Protein AF-A0A1G2DU65-F1 (afdb_monomer_lite)

Secondary structure (DSSP, 8-state):
------HHHHHHHHHHHHHHHHHHH---HHHHHHHTT--HHHHHHHHHH-HHHHHHHHHHHHHHHHHHHHTT-

Structure (mmCIF, N/CA/C/O backbone):
data_AF-A0A1G2DU65-F1
#
_entry.id   AF-A0A1G2DU65-F1
#
loop_
_atom_site.group_PDB
_atom_site.id
_atom_site.type_symbol
_atom_site.label_atom_id
_atom_site.label_alt_id
_atom_site.label_comp_id
_atom_site.label_asym_id
_atom_site.label_entity_id
_atom_site.label_seq_id
_atom_site.pdbx_PDB_ins_code
_atom_site.Cartn_x
_atom_site.Cartn_y
_atom_site.Cartn_z
_atom_site.occupancy
_atom_site.B_iso_or_equiv
_atom_site.auth_seq_id
_atom_site.auth_comp_id
_atom_site.auth_asym_id
_atom_site.auth_atom_id
_atom_site.pdbx_PDB_model_num
ATOM 1 N N . MET A 1 1 ? 0.560 5.237 25.807 1.00 42.66 1 MET A N 1
ATOM 2 C CA . MET A 1 1 ? 0.407 4.596 24.484 1.00 42.66 1 MET A CA 1
ATOM 3 C C . MET A 1 1 ? -0.931 3.891 24.531 1.00 42.66 1 MET A C 1
ATOM 5 O O . MET A 1 1 ? -1.137 3.125 25.455 1.00 42.66 1 MET A O 1
ATOM 9 N N . SER A 1 2 ? -1.889 4.299 23.705 1.00 47.44 2 SER A N 1
ATOM 10 C CA . SER A 1 2 ? -3.300 3.932 23.862 1.00 47.44 2 SER A CA 1
ATOM 11 C C . SER A 1 2 ? -3.528 2.446 23.580 1.00 47.44 2 SER A C 1
ATOM 13 O O . SER A 1 2 ? -3.479 2.011 22.433 1.00 47.44 2 SER A O 1
ATOM 15 N N . GLU A 1 3 ? -3.771 1.684 24.643 1.00 66.88 3 GLU A N 1
ATOM 16 C CA . GLU A 1 3 ? -4.161 0.276 24.624 1.00 66.88 3 GLU A CA 1
ATOM 17 C C . GLU A 1 3 ? -5.649 0.147 24.268 1.00 66.88 3 GLU A C 1
ATOM 19 O O . GLU A 1 3 ? -6.498 0.167 25.153 1.00 66.88 3 GLU A O 1
ATOM 24 N N . ASN A 1 4 ? -5.964 0.092 22.969 1.00 65.38 4 ASN A N 1
ATOM 25 C CA . ASN A 1 4 ? -7.034 -0.742 22.395 1.00 65.38 4 ASN A CA 1
ATOM 26 C C . ASN A 1 4 ? -7.089 -0.524 20.874 1.00 65.38 4 ASN A C 1
ATOM 28 O O . ASN A 1 4 ? -7.888 0.263 20.373 1.00 65.38 4 ASN A O 1
ATOM 32 N N . GLU A 1 5 ? -6.219 -1.201 20.128 1.00 69.88 5 GLU A N 1
ATOM 33 C CA . GLU A 1 5 ? -6.335 -1.252 18.668 1.00 69.88 5 GLU A CA 1
ATOM 34 C C . GLU A 1 5 ? -7.345 -2.355 18.316 1.00 69.88 5 GLU A C 1
ATOM 36 O O . GLU A 1 5 ? -7.198 -3.510 18.724 1.00 69.88 5 GLU A O 1
ATOM 41 N N . SER A 1 6 ? -8.422 -2.006 17.612 1.00 89.00 6 SER A N 1
ATOM 42 C CA 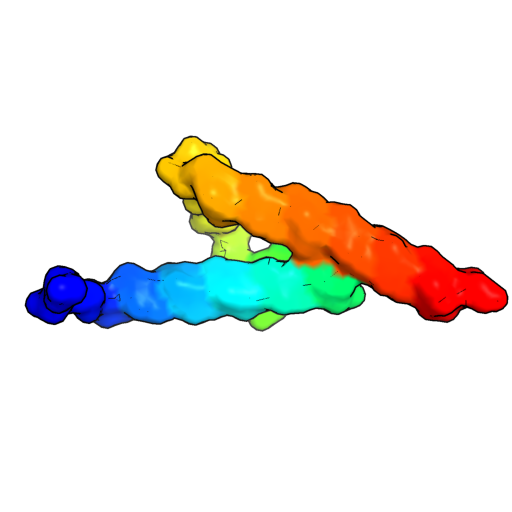. SER A 1 6 ? -9.455 -2.971 17.236 1.00 89.00 6 SER A CA 1
ATOM 43 C C . SER A 1 6 ? -8.904 -4.018 16.262 1.00 89.00 6 SER A C 1
ATOM 45 O O . SER A 1 6 ? -7.984 -3.764 15.482 1.00 89.00 6 SER A O 1
ATOM 47 N N . ALA A 1 7 ? -9.520 -5.205 16.225 1.00 91.62 7 ALA A N 1
ATOM 48 C CA . ALA A 1 7 ? -9.141 -6.251 15.267 1.00 91.62 7 ALA A CA 1
ATOM 49 C C . ALA A 1 7 ? -9.205 -5.768 13.802 1.00 91.62 7 ALA A C 1
ATOM 51 O O . ALA A 1 7 ? -8.457 -6.253 12.950 1.00 91.62 7 ALA A O 1
ATOM 52 N N . VAL A 1 8 ? -10.082 -4.798 13.513 1.00 92.62 8 VAL A N 1
ATOM 53 C CA . VAL A 1 8 ? -10.204 -4.168 12.195 1.00 92.62 8 VAL A CA 1
ATOM 54 C C . VAL A 1 8 ? -9.013 -3.259 11.913 1.00 92.62 8 VAL A C 1
ATOM 56 O O . VAL A 1 8 ? -8.419 -3.388 10.848 1.00 92.62 8 VAL A O 1
ATOM 59 N N . GLU A 1 9 ? -8.638 -2.377 12.838 1.00 92.88 9 GLU A N 1
ATOM 60 C CA . GLU A 1 9 ? -7.492 -1.470 12.670 1.00 92.88 9 GLU A CA 1
ATOM 61 C C . GLU A 1 9 ? -6.192 -2.250 12.496 1.00 92.88 9 GLU A C 1
ATOM 63 O O . GLU A 1 9 ? -5.477 -2.029 11.518 1.00 92.88 9 GLU A O 1
ATOM 68 N N . ALA A 1 10 ? -5.969 -3.265 13.334 1.00 95.50 10 ALA A N 1
ATOM 69 C CA . ALA A 1 10 ? -4.805 -4.134 13.222 1.00 95.50 10 ALA A CA 1
ATOM 70 C C . ALA A 1 10 ? -4.758 -4.865 11.866 1.00 95.50 10 ALA A C 1
ATOM 72 O O . ALA A 1 10 ? -3.683 -5.047 11.290 1.00 95.50 10 ALA A O 1
ATOM 73 N N . ARG A 1 11 ? -5.914 -5.283 11.323 1.00 95.31 11 ARG A N 1
ATOM 74 C CA . ARG A 1 11 ? -5.989 -5.872 9.975 1.00 95.31 11 ARG A CA 1
ATOM 75 C C . ARG A 1 11 ? -5.645 -4.845 8.900 1.00 95.31 11 ARG A C 1
ATOM 77 O O . ARG A 1 11 ? -4.810 -5.137 8.052 1.00 95.31 11 ARG A O 1
ATOM 84 N N . GLN A 1 12 ? -6.246 -3.657 8.951 1.00 96.25 12 GLN A N 1
ATOM 85 C CA . GLN A 1 12 ? -5.991 -2.603 7.968 1.00 96.25 12 GLN A CA 1
ATOM 86 C C . GLN A 1 12 ? -4.532 -2.152 7.980 1.00 96.25 12 GLN A C 1
ATOM 88 O O . GLN A 1 12 ? -3.977 -1.862 6.926 1.00 96.25 12 GLN A O 1
ATOM 93 N N . LYS A 1 13 ? -3.902 -2.097 9.157 1.00 96.88 13 LYS A N 1
ATOM 94 C CA . LYS A 1 13 ? -2.482 -1.779 9.292 1.00 96.88 13 LYS A CA 1
ATOM 95 C C . LYS A 1 13 ? -1.620 -2.788 8.533 1.00 96.88 13 LYS A C 1
ATOM 97 O O . LYS A 1 13 ? -0.871 -2.379 7.653 1.00 96.88 13 LYS A O 1
ATOM 102 N N . ARG A 1 14 ? -1.824 -4.089 8.772 1.00 97.56 14 ARG A N 1
ATOM 103 C CA . ARG A 1 14 ? -1.120 -5.160 8.043 1.00 97.56 14 ARG A CA 1
ATOM 104 C C . ARG A 1 14 ? -1.385 -5.122 6.538 1.00 97.56 14 ARG A C 1
ATOM 106 O O . ARG A 1 14 ? -0.470 -5.297 5.747 1.00 97.56 14 ARG A O 1
ATOM 113 N N . GLU A 1 15 ? -2.632 -4.881 6.134 1.00 98.25 15 GLU A N 1
ATOM 114 C CA . GLU A 1 15 ? -3.012 -4.752 4.720 1.00 98.25 15 GLU A CA 1
ATOM 115 C C . GLU A 1 15 ? -2.299 -3.566 4.045 1.00 98.25 15 GLU A C 1
ATOM 117 O O . GLU A 1 15 ? -1.830 -3.695 2.916 1.00 98.25 15 GLU A O 1
ATOM 122 N N . LYS A 1 16 ? -2.187 -2.419 4.730 1.00 98.38 16 LYS A N 1
ATOM 123 C CA . LYS A 1 16 ? -1.451 -1.241 4.246 1.00 98.38 16 LYS A CA 1
ATOM 124 C C . LYS A 1 16 ? 0.048 -1.518 4.152 1.00 98.38 16 LYS A C 1
ATOM 126 O O . LYS A 1 16 ? 0.630 -1.209 3.120 1.00 98.38 16 LYS A O 1
ATOM 131 N N . GLU A 1 17 ? 0.648 -2.111 5.184 1.00 98.44 17 GLU A N 1
ATOM 132 C CA . GLU A 1 17 ? 2.068 -2.495 5.208 1.00 98.44 17 GLU A CA 1
ATOM 133 C C . GLU A 1 17 ? 2.400 -3.435 4.041 1.00 98.44 17 GLU A C 1
ATOM 135 O O . GLU A 1 17 ? 3.266 -3.119 3.228 1.00 98.44 17 GLU A O 1
ATOM 140 N N . LEU A 1 18 ? 1.625 -4.511 3.876 1.00 98.50 18 LEU A N 1
ATOM 141 C CA . LEU A 1 18 ? 1.805 -5.459 2.778 1.00 98.50 18 LEU A CA 1
ATOM 142 C C . LEU A 1 18 ? 1.636 -4.788 1.408 1.00 98.50 18 LEU A C 1
ATOM 144 O O . LEU A 1 18 ? 2.373 -5.083 0.471 1.00 98.50 18 LEU A O 1
ATOM 148 N N . LEU A 1 19 ? 0.680 -3.869 1.265 1.00 98.38 19 LEU A N 1
ATOM 149 C CA . LEU A 1 19 ? 0.480 -3.144 0.011 1.00 98.38 19 LEU A CA 1
ATOM 150 C C . LEU A 1 19 ? 1.697 -2.275 -0.337 1.00 98.38 19 LEU A C 1
ATOM 152 O O . LEU A 1 19 ? 2.103 -2.261 -1.498 1.00 98.38 19 LEU A O 1
ATOM 156 N N . LEU A 1 20 ? 2.300 -1.602 0.648 1.00 98.69 20 LEU A N 1
ATOM 157 C CA . LEU A 1 20 ? 3.526 -0.822 0.451 1.00 98.69 20 LEU A CA 1
ATOM 158 C C . LEU A 1 20 ? 4.695 -1.714 0.021 1.00 98.69 20 LEU A C 1
ATOM 160 O O . LEU A 1 20 ? 5.377 -1.379 -0.943 1.00 98.69 20 LEU A O 1
ATOM 164 N N . GLU A 1 21 ? 4.888 -2.870 0.660 1.00 98.56 21 GLU A N 1
ATOM 165 C CA . GLU A 1 21 ? 5.916 -3.841 0.253 1.00 98.56 21 GLU A CA 1
ATOM 166 C C . GLU A 1 21 ? 5.721 -4.294 -1.201 1.00 98.56 21 GLU A C 1
ATOM 168 O O . GLU A 1 21 ? 6.664 -4.307 -1.991 1.00 98.56 21 GLU A O 1
ATOM 173 N N . LYS A 1 22 ? 4.481 -4.604 -1.603 1.00 98.44 22 LYS A N 1
ATOM 174 C CA . LYS A 1 22 ? 4.202 -5.047 -2.977 1.00 98.44 22 LYS A CA 1
ATOM 175 C C . LYS A 1 22 ? 4.356 -3.945 -4.016 1.00 98.44 22 LYS A C 1
ATOM 177 O O . LYS A 1 22 ? 4.680 -4.272 -5.155 1.00 98.44 22 LYS A O 1
ATOM 182 N N . LEU A 1 23 ? 4.163 -2.679 -3.649 1.00 98.69 23 LEU A N 1
ATOM 183 C CA . LEU A 1 23 ? 4.447 -1.549 -4.537 1.00 98.69 23 LEU A CA 1
ATOM 184 C C . LEU A 1 23 ? 5.948 -1.365 -4.782 1.00 98.69 23 LEU A C 1
ATOM 186 O O . LEU A 1 23 ? 6.317 -1.077 -5.918 1.00 98.69 23 LEU A O 1
ATOM 190 N N . LYS A 1 24 ? 6.787 -1.601 -3.765 1.00 98.50 24 LYS A N 1
ATOM 191 C CA . LYS A 1 24 ? 8.255 -1.574 -3.897 1.00 98.50 24 LYS A CA 1
ATOM 192 C C . LYS A 1 24 ? 8.782 -2.706 -4.782 1.00 98.50 24 LYS A C 1
ATOM 194 O O . LYS A 1 24 ? 9.761 -2.529 -5.486 1.00 98.50 24 LYS A O 1
ATOM 199 N N . GLU A 1 25 ? 8.128 -3.869 -4.777 1.00 96.38 25 GLU A N 1
ATOM 200 C CA . GLU A 1 25 ? 8.493 -4.988 -5.664 1.00 96.38 25 GLU A CA 1
ATOM 201 C C . GLU A 1 25 ? 7.957 -4.814 -7.094 1.00 96.38 25 GLU A C 1
ATOM 203 O O . GLU A 1 25 ? 8.592 -5.220 -8.064 1.00 96.38 25 GLU A O 1
ATOM 208 N N . MET A 1 26 ? 6.733 -4.297 -7.230 1.00 95.75 26 MET A N 1
ATOM 209 C CA . MET A 1 26 ? 6.053 -4.142 -8.510 1.00 95.75 26 MET A CA 1
ATOM 210 C C . MET A 1 26 ? 5.115 -2.927 -8.448 1.00 95.75 26 MET A C 1
ATOM 212 O O . MET A 1 26 ? 4.002 -3.048 -7.918 1.00 95.75 26 MET A O 1
ATOM 216 N N . PRO A 1 27 ? 5.503 -1.775 -9.033 1.00 97.38 27 PRO A N 1
ATOM 217 C CA . PRO A 1 27 ? 4.810 -0.490 -8.882 1.00 97.38 27 PRO A CA 1
ATOM 218 C C . PRO A 1 27 ? 3.521 -0.390 -9.725 1.00 97.38 27 PRO A C 1
ATOM 220 O O . PRO A 1 27 ? 3.208 0.630 -10.335 1.00 97.38 27 PRO A O 1
ATOM 223 N N . ILE A 1 28 ? 2.731 -1.465 -9.760 1.00 98.00 28 ILE A N 1
ATOM 224 C CA . ILE A 1 28 ? 1.449 -1.560 -10.455 1.00 98.00 28 ILE A CA 1
ATOM 225 C C . ILE A 1 28 ? 0.355 -1.696 -9.398 1.00 98.00 28 ILE A C 1
ATOM 227 O O . ILE A 1 28 ? 0.125 -2.781 -8.861 1.00 98.00 28 ILE A O 1
ATOM 231 N N . ILE A 1 29 ? -0.373 -0.602 -9.142 1.00 97.94 29 ILE A N 1
ATOM 232 C CA . ILE A 1 29 ? -1.402 -0.515 -8.087 1.00 97.94 29 ILE A CA 1
ATOM 233 C C . ILE A 1 29 ? -2.360 -1.712 -8.096 1.00 97.94 29 ILE A C 1
ATOM 235 O O . ILE A 1 29 ? -2.635 -2.291 -7.049 1.00 97.94 29 ILE A O 1
ATOM 239 N N . SER A 1 30 ? -2.865 -2.111 -9.270 1.00 97.56 30 SER A N 1
ATOM 240 C CA . SER A 1 30 ? -3.816 -3.226 -9.375 1.00 97.56 30 SER A CA 1
ATOM 241 C C . SER A 1 30 ? -3.212 -4.557 -8.925 1.00 97.56 30 SER A C 1
ATOM 243 O O . SER A 1 30 ? -3.899 -5.354 -8.288 1.00 97.56 30 SER A O 1
ATOM 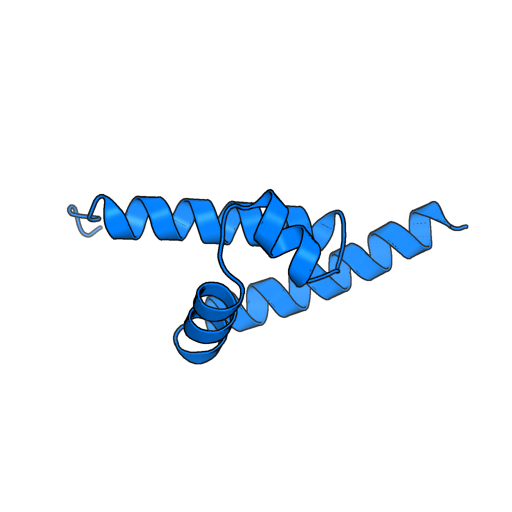245 N N . VAL A 1 31 ? -1.939 -4.796 -9.244 1.00 97.88 31 VAL A N 1
ATOM 246 C CA . VAL A 1 31 ? -1.253 -6.038 -8.885 1.00 97.88 31 VAL A CA 1
ATOM 247 C C . VAL A 1 31 ? -0.879 -6.028 -7.407 1.00 97.88 31 VAL A C 1
ATOM 249 O O . VAL A 1 31 ? -1.119 -7.022 -6.726 1.00 97.88 31 VAL A O 1
ATOM 252 N N . ALA A 1 32 ? -0.380 -4.904 -6.887 1.00 98.19 32 ALA A N 1
ATOM 253 C CA . ALA A 1 32 ? -0.097 -4.745 -5.462 1.00 98.19 32 ALA A CA 1
ATOM 254 C C . ALA A 1 32 ? -1.363 -4.929 -4.609 1.00 98.19 32 ALA A C 1
ATOM 256 O O . ALA A 1 32 ? -1.349 -5.694 -3.650 1.00 98.19 32 ALA A O 1
ATOM 257 N N . CYS A 1 33 ? -2.488 -4.329 -5.019 1.00 98.31 33 CYS A N 1
ATOM 258 C CA . CYS A 1 33 ? -3.797 -4.527 -4.392 1.00 98.31 33 CYS A CA 1
ATOM 259 C C . CYS A 1 33 ? -4.206 -6.008 -4.373 1.00 98.31 33 CYS A C 1
ATOM 261 O O . CYS A 1 33 ? -4.565 -6.535 -3.323 1.00 98.31 33 CYS A O 1
ATOM 263 N N . HIS A 1 34 ? -4.110 -6.698 -5.515 1.00 97.94 34 HIS A N 1
ATOM 264 C CA . HIS A 1 34 ? -4.439 -8.121 -5.607 1.00 97.94 34 HIS A CA 1
ATOM 265 C C . HIS A 1 34 ? -3.542 -8.981 -4.703 1.00 97.94 34 HIS A C 1
ATOM 267 O O . HIS A 1 34 ? -4.045 -9.807 -3.947 1.00 97.94 34 HIS A O 1
ATOM 273 N N . LYS A 1 35 ? -2.221 -8.758 -4.731 1.00 96.62 35 LYS A N 1
ATOM 274 C CA . LYS A 1 35 ? -1.251 -9.492 -3.902 1.00 96.62 35 LYS A CA 1
ATOM 275 C C . LYS A 1 35 ? -1.415 -9.221 -2.403 1.00 96.62 35 LYS A C 1
ATOM 277 O O . LYS A 1 35 ? -1.166 -10.118 -1.608 1.00 96.62 35 LYS A O 1
ATOM 282 N N . ALA A 1 36 ? -1.843 -8.017 -2.028 1.00 96.56 36 ALA A N 1
ATOM 283 C CA . ALA A 1 36 ? -2.113 -7.648 -0.641 1.00 96.56 36 ALA A CA 1
ATOM 284 C C . ALA A 1 36 ? -3.511 -8.073 -0.150 1.00 96.56 36 ALA A C 1
ATOM 286 O O . ALA A 1 36 ? -3.834 -7.868 1.017 1.00 96.56 36 ALA A O 1
ATOM 287 N N . GLY A 1 37 ? -4.360 -8.635 -1.020 1.00 97.19 37 GLY A N 1
ATOM 288 C CA . GLY A 1 37 ? -5.740 -8.992 -0.674 1.00 97.19 37 GLY A CA 1
ATOM 289 C C . GLY A 1 37 ? -6.663 -7.783 -0.470 1.00 97.19 37 GLY A C 1
ATOM 290 O O . GLY A 1 37 ? -7.699 -7.897 0.181 1.00 97.19 37 GLY A O 1
ATOM 291 N N . VAL A 1 38 ? -6.311 -6.620 -1.026 1.00 98.00 38 VAL A N 1
ATOM 292 C CA . VAL A 1 38 ? -7.034 -5.355 -0.841 1.00 98.00 38 VAL A CA 1
ATOM 293 C C . VAL A 1 38 ? -7.768 -4.972 -2.123 1.00 98.00 38 VAL A C 1
ATOM 295 O O . VAL A 1 38 ? -7.189 -4.883 -3.202 1.00 98.00 38 VAL A O 1
ATOM 298 N N . ALA A 1 39 ? -9.063 -4.670 -2.023 1.00 98.25 39 ALA A N 1
ATOM 299 C CA . ALA A 1 39 ? -9.810 -4.127 -3.155 1.00 98.25 39 ALA A CA 1
ATOM 300 C C . ALA A 1 39 ? -9.313 -2.714 -3.522 1.00 98.25 39 ALA A C 1
ATOM 302 O O . ALA A 1 39 ? -9.146 -1.865 -2.646 1.00 98.25 39 ALA A O 1
ATOM 303 N N . ARG A 1 40 ? -9.193 -2.401 -4.822 1.00 98.19 40 ARG A N 1
ATOM 304 C CA . ARG A 1 40 ? -8.761 -1.066 -5.297 1.00 98.19 40 ARG A CA 1
ATOM 305 C C . ARG A 1 40 ? -9.591 0.082 -4.711 1.00 98.19 40 ARG A C 1
ATOM 307 O O . ARG A 1 40 ? -9.045 1.121 -4.363 1.00 98.19 40 ARG A O 1
ATOM 314 N N . ALA A 1 41 ? -10.904 -0.108 -4.557 1.00 98.31 41 ALA A N 1
ATOM 315 C CA . ALA A 1 41 ? -11.781 0.893 -3.945 1.00 98.31 41 ALA A CA 1
ATOM 316 C C . ALA A 1 41 ? -11.386 1.207 -2.488 1.00 98.31 41 ALA A C 1
ATOM 318 O O . ALA A 1 41 ? -11.424 2.364 -2.075 1.00 98.31 41 ALA A O 1
ATOM 319 N N . THR A 1 42 ? -10.964 0.193 -1.725 1.00 98.31 42 THR A N 1
ATOM 320 C CA . THR A 1 42 ? -10.441 0.364 -0.363 1.00 98.31 42 THR A CA 1
ATOM 321 C C . THR A 1 42 ? -9.101 1.094 -0.375 1.00 98.31 42 THR A C 1
ATOM 323 O O . THR A 1 42 ? -8.944 2.044 0.386 1.00 98.31 42 THR A O 1
ATOM 326 N N . PHE A 1 43 ? -8.186 0.735 -1.282 1.00 98.56 43 PHE A N 1
ATOM 327 C CA . PHE A 1 43 ? -6.919 1.453 -1.460 1.00 98.56 43 PHE A CA 1
ATOM 328 C C . PHE A 1 43 ? -7.138 2.947 -1.741 1.00 98.56 43 PHE A C 1
ATOM 330 O O . PHE A 1 43 ? -6.597 3.792 -1.031 1.00 98.56 43 PHE A O 1
ATOM 337 N N . TYR A 1 44 ? -7.975 3.292 -2.726 1.00 98.12 44 TYR A N 1
ATOM 338 C CA . TYR A 1 44 ? -8.232 4.694 -3.070 1.00 98.12 44 TYR A CA 1
ATOM 339 C C . TYR A 1 44 ? -8.954 5.451 -1.954 1.00 98.12 44 TYR A C 1
ATOM 341 O O . TYR A 1 44 ? -8.668 6.627 -1.728 1.00 98.12 44 TYR A O 1
ATOM 349 N N . ARG A 1 45 ? -9.852 4.783 -1.218 1.00 98.38 45 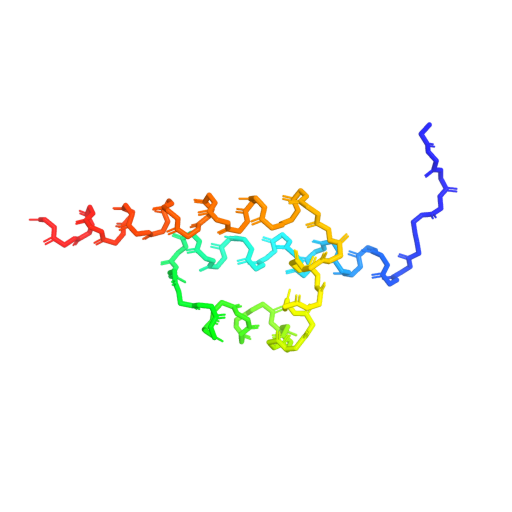ARG A N 1
ATOM 350 C CA . ARG A 1 45 ? -10.467 5.356 -0.018 1.00 98.38 45 ARG A CA 1
ATOM 351 C C . ARG A 1 45 ? -9.403 5.696 1.027 1.00 98.38 45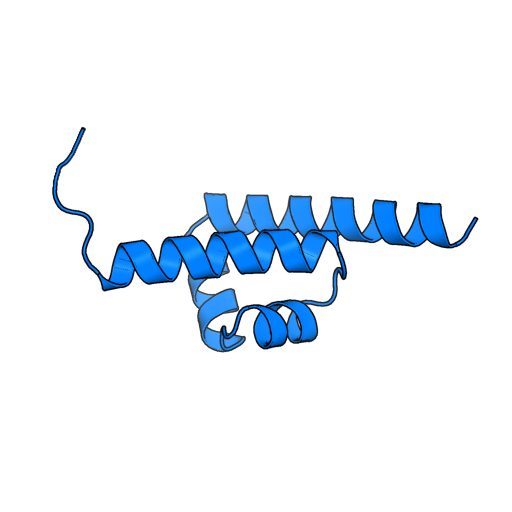 ARG A C 1
ATOM 353 O O . ARG A 1 45 ? -9.364 6.830 1.490 1.00 98.38 45 ARG A O 1
ATOM 360 N N . TRP A 1 46 ? -8.499 4.764 1.330 1.00 98.25 46 TRP A N 1
ATOM 361 C CA . TRP A 1 46 ? -7.405 5.004 2.270 1.00 98.25 46 TRP A CA 1
ATOM 362 C C . TRP A 1 46 ? -6.453 6.104 1.809 1.00 98.25 46 TRP A C 1
ATOM 364 O O . TRP A 1 46 ? -6.080 6.938 2.622 1.00 98.25 46 TRP A O 1
ATOM 374 N N . LYS A 1 47 ? -6.092 6.149 0.522 1.00 97.69 47 LYS A N 1
ATOM 375 C CA . LYS A 1 47 ? -5.273 7.230 -0.049 1.00 97.69 47 LYS A CA 1
ATOM 376 C C . LYS A 1 47 ? -5.912 8.608 0.135 1.00 97.69 47 LYS A C 1
ATOM 378 O O . LYS A 1 47 ? -5.205 9.577 0.382 1.00 97.69 47 LYS A O 1
ATOM 383 N N . ARG A 1 48 ? -7.241 8.698 0.033 1.00 98.19 48 ARG A N 1
ATOM 384 C CA . ARG A 1 48 ? -7.984 9.947 0.250 1.00 98.19 48 ARG A CA 1
ATOM 385 C C . ARG A 1 48 ? -8.089 10.322 1.731 1.00 98.19 48 ARG A C 1
ATOM 387 O O . ARG A 1 48 ? -8.038 11.501 2.056 1.00 98.19 48 ARG A O 1
ATOM 394 N N . GLU A 1 49 ? -8.284 9.340 2.606 1.00 97.56 49 GLU A N 1
ATOM 395 C CA . GLU A 1 49 ? -8.573 9.558 4.033 1.00 97.56 49 GLU A CA 1
ATOM 396 C C . GLU A 1 49 ? -7.312 9.686 4.898 1.00 97.56 49 GLU A C 1
ATOM 398 O O . GLU A 1 49 ? -7.326 10.395 5.900 1.00 97.56 49 GLU A O 1
ATOM 403 N N . TYR A 1 50 ? -6.211 9.039 4.508 1.00 97.56 50 TYR A N 1
ATOM 404 C CA . TYR A 1 50 ? -4.981 8.969 5.293 1.00 97.56 50 TYR A CA 1
ATOM 405 C C . TYR A 1 50 ? -3.806 9.546 4.504 1.00 97.56 50 TYR A C 1
ATOM 407 O O . TYR A 1 50 ? -3.192 8.872 3.673 1.00 97.56 50 TYR A O 1
ATOM 415 N N . ARG A 1 51 ? -3.463 10.805 4.799 1.00 97.69 51 ARG A N 1
ATOM 416 C CA . ARG A 1 51 ? -2.383 11.531 4.114 1.00 97.69 51 ARG A CA 1
ATOM 417 C C . ARG A 1 51 ? -1.044 10.797 4.199 1.00 97.69 51 ARG A C 1
ATOM 419 O O . ARG A 1 51 ? -0.370 10.650 3.187 1.00 97.69 51 ARG A O 1
ATOM 426 N N . GLU A 1 52 ? -0.696 10.288 5.376 1.00 97.31 52 GLU A N 1
ATOM 427 C CA . GLU A 1 52 ? 0.554 9.551 5.609 1.00 97.31 52 GLU A CA 1
ATOM 428 C C . GLU A 1 52 ? 0.636 8.290 4.742 1.00 97.31 52 GLU A C 1
ATOM 430 O O . GLU A 1 52 ? 1.657 8.036 4.109 1.00 97.31 52 GLU A O 1
ATOM 435 N N . PHE A 1 53 ? -0.468 7.545 4.624 1.00 98.12 53 PHE A N 1
ATOM 436 C CA . PHE A 1 53 ? -0.536 6.379 3.745 1.00 98.12 53 PHE A CA 1
ATOM 437 C C . PHE A 1 53 ? -0.425 6.769 2.268 1.00 98.12 53 PHE A C 1
ATOM 439 O O . PHE A 1 53 ? 0.241 6.072 1.504 1.00 98.12 53 PHE A O 1
ATOM 446 N N . SER A 1 54 ? -1.035 7.888 1.857 1.00 98.50 54 SER A N 1
ATOM 447 C CA . SER A 1 54 ? -0.876 8.389 0.489 1.00 98.50 54 SER A CA 1
ATOM 448 C C . SER A 1 54 ? 0.588 8.644 0.159 1.00 98.50 54 SER A C 1
ATOM 450 O O . SER A 1 54 ? 1.063 8.121 -0.845 1.00 98.50 54 SER A O 1
ATOM 452 N N . HIS A 1 55 ? 1.287 9.392 1.018 1.00 98.62 55 HIS A N 1
ATOM 453 C CA . HIS A 1 55 ? 2.704 9.697 0.838 1.00 98.62 55 HIS A CA 1
ATOM 454 C C . HIS A 1 55 ? 3.543 8.415 0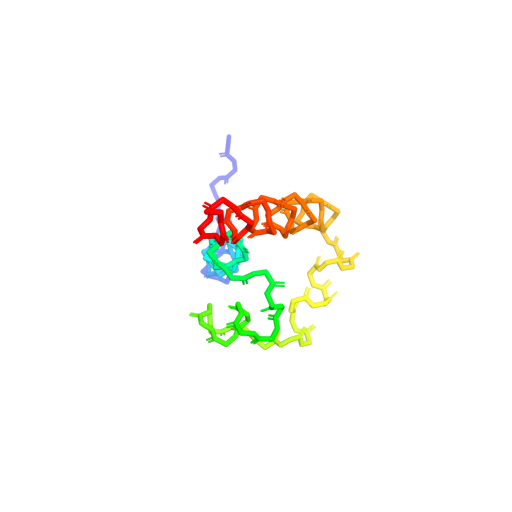.813 1.00 98.62 55 HIS A C 1
ATOM 456 O O . HIS A 1 55 ? 4.333 8.227 -0.104 1.00 98.62 55 HIS A O 1
ATOM 462 N N . ALA A 1 56 ? 3.315 7.489 1.748 1.00 98.62 56 ALA A N 1
ATOM 463 C CA . ALA A 1 56 ? 4.034 6.217 1.779 1.00 98.62 56 ALA A CA 1
ATOM 464 C C . ALA A 1 56 ? 3.856 5.403 0.485 1.00 98.62 56 ALA A C 1
ATOM 466 O O . ALA A 1 56 ? 4.804 4.788 0.010 1.00 98.62 56 ALA A O 1
ATOM 467 N N . CYS A 1 57 ? 2.662 5.414 -0.115 1.00 98.62 57 CYS A N 1
ATOM 468 C CA . CYS A 1 57 ? 2.435 4.753 -1.400 1.00 98.62 57 CYS A CA 1
ATOM 469 C C . CYS A 1 57 ? 3.169 5.443 -2.554 1.00 98.62 57 CYS A C 1
ATOM 471 O O . CYS A 1 57 ? 3.624 4.752 -3.457 1.00 98.62 57 CYS A O 1
ATOM 473 N N . ASP A 1 58 ? 3.234 6.779 -2.560 1.00 98.50 58 ASP A N 1
ATOM 474 C CA . ASP A 1 58 ? 3.947 7.528 -3.605 1.00 98.50 58 ASP A CA 1
ATOM 475 C C . ASP A 1 58 ? 5.450 7.228 -3.547 1.00 98.50 58 ASP A C 1
ATOM 477 O O . ASP A 1 58 ? 6.061 6.931 -4.573 1.00 98.50 58 ASP A O 1
ATOM 481 N N . GLU A 1 59 ? 6.014 7.186 -2.337 1.00 98.75 59 GLU A N 1
ATOM 482 C CA . GLU A 1 59 ? 7.403 6.778 -2.112 1.00 98.75 59 GLU A CA 1
ATOM 483 C C . GLU A 1 59 ? 7.636 5.316 -2.518 1.00 98.75 59 GLU A C 1
ATOM 485 O O . GLU A 1 59 ? 8.561 5.034 -3.272 1.00 98.75 59 GLU A O 1
ATOM 490 N N . ALA A 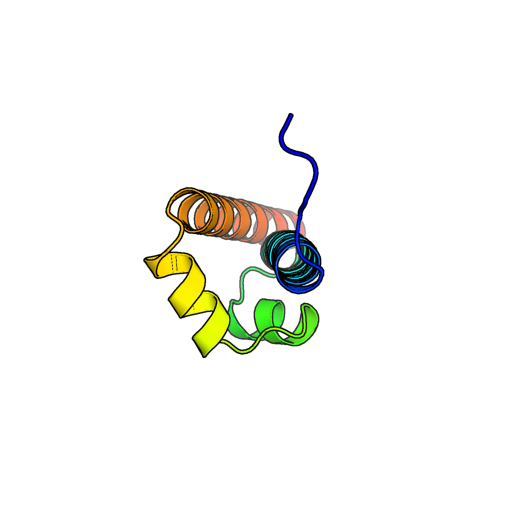1 60 ? 6.762 4.390 -2.108 1.00 98.62 60 ALA A N 1
ATOM 491 C CA . ALA A 1 60 ? 6.879 2.975 -2.464 1.00 98.62 60 ALA A CA 1
ATOM 492 C C . ALA A 1 60 ? 6.798 2.730 -3.981 1.00 98.62 60 ALA A C 1
ATOM 494 O O . ALA A 1 60 ? 7.496 1.865 -4.503 1.00 98.62 60 ALA A O 1
ATOM 495 N N . VAL A 1 61 ? 5.962 3.490 -4.699 1.00 98.69 61 VAL A N 1
ATOM 496 C CA . VAL A 1 61 ? 5.905 3.443 -6.168 1.00 98.69 61 VAL A CA 1
ATOM 497 C C . VAL A 1 61 ? 7.209 3.952 -6.775 1.00 98.69 61 VAL A C 1
ATOM 499 O O . VAL A 1 61 ? 7.704 3.323 -7.706 1.00 98.69 61 VAL A O 1
ATOM 502 N N . ARG A 1 62 ? 7.774 5.054 -6.262 1.00 98.62 62 ARG A N 1
ATOM 503 C CA . ARG A 1 62 ? 9.062 5.577 -6.741 1.00 98.62 62 ARG A CA 1
ATOM 504 C C . ARG A 1 62 ? 10.181 4.555 -6.539 1.00 98.62 62 ARG A C 1
ATOM 506 O O . ARG A 1 62 ? 10.851 4.221 -7.508 1.00 98.62 62 ARG A O 1
ATOM 513 N N . GLU A 1 63 ? 10.305 4.013 -5.328 1.00 98.44 63 GLU A N 1
ATOM 514 C CA . GLU A 1 63 ? 11.274 2.957 -5.002 1.00 98.44 63 GLU A CA 1
ATOM 515 C C . GLU A 1 63 ? 11.108 1.740 -5.923 1.00 98.44 63 GLU A C 1
ATOM 517 O O . GLU A 1 63 ? 12.088 1.196 -6.418 1.00 98.44 63 GLU A O 1
ATOM 522 N N . GLY A 1 64 ? 9.868 1.322 -6.201 1.00 98.19 64 GLY A N 1
ATOM 523 C CA . GLY A 1 64 ? 9.622 0.189 -7.090 1.00 98.19 64 GLY A CA 1
ATOM 524 C C . GLY A 1 64 ? 9.967 0.463 -8.552 1.00 98.19 64 GLY A C 1
ATOM 525 O O . GLY A 1 64 ? 10.394 -0.446 -9.259 1.00 98.19 64 GLY A O 1
ATOM 526 N N . VAL A 1 65 ? 9.807 1.701 -9.025 1.00 98.00 65 VAL A N 1
ATOM 527 C CA . VAL A 1 65 ? 10.262 2.092 -10.368 1.00 98.00 65 VAL A CA 1
ATOM 528 C C . VAL A 1 65 ? 11.787 2.058 -10.443 1.00 98.00 65 VAL A C 1
ATOM 530 O O . VAL A 1 65 ? 12.321 1.503 -11.398 1.00 98.00 65 VAL A O 1
ATOM 533 N N . GLU A 1 66 ? 12.476 2.600 -9.437 1.00 97.94 66 GLU A N 1
ATOM 534 C CA . GLU A 1 66 ? 13.941 2.552 -9.334 1.00 97.94 66 GLU A CA 1
ATOM 535 C C . GLU A 1 66 ? 14.441 1.101 -9.315 1.00 97.94 66 GLU A C 1
ATOM 537 O O . GLU A 1 66 ? 15.267 0.730 -10.141 1.00 97.94 66 GLU A O 1
ATOM 542 N N . PHE A 1 67 ? 13.841 0.244 -8.485 1.00 96.81 67 PHE A N 1
ATOM 543 C CA . PHE A 1 67 ? 14.184 -1.176 -8.410 1.00 96.81 67 PHE A CA 1
ATOM 544 C C . PHE A 1 67 ? 14.041 -1.907 -9.755 1.00 96.81 67 PHE A C 1
ATOM 546 O O . PHE A 1 67 ? 14.907 -2.689 -10.136 1.00 96.81 67 PHE A O 1
ATOM 553 N N . ILE A 1 68 ? 12.958 -1.664 -10.500 1.00 95.69 68 ILE A N 1
ATOM 554 C CA . ILE A 1 68 ? 12.759 -2.286 -11.820 1.00 95.69 68 ILE A CA 1
ATOM 555 C C . ILE A 1 68 ? 13.770 -1.764 -12.848 1.00 95.69 68 ILE A C 1
ATOM 557 O O . ILE A 1 68 ? 14.207 -2.537 -13.706 1.00 95.69 68 ILE A O 1
ATOM 561 N N . ASN A 1 69 ? 14.142 -0.485 -12.769 1.00 95.31 69 ASN A N 1
ATOM 562 C CA . ASN A 1 69 ? 15.166 0.086 -13.640 1.00 95.31 69 ASN A CA 1
ATOM 563 C C . ASN A 1 69 ? 16.526 -0.576 -13.386 1.00 95.31 69 ASN A C 1
ATOM 565 O O . ASN A 1 69 ? 17.143 -1.017 -14.349 1.00 95.31 69 ASN A O 1
ATOM 569 N N . ASP A 1 70 ? 16.924 -0.744 -12.122 1.00 94.81 70 ASP A N 1
ATOM 570 C CA . ASP A 1 70 ? 18.180 -1.410 -11.741 1.00 94.81 70 ASP A CA 1
ATOM 571 C C . ASP A 1 70 ? 18.238 -2.875 -12.212 1.00 94.81 70 ASP A C 1
ATOM 573 O O . ASP A 1 70 ? 19.304 -3.395 -12.525 1.00 94.81 70 ASP A O 1
ATOM 577 N N . LEU A 1 71 ? 17.093 -3.567 -12.279 1.00 92.75 71 LEU A N 1
ATOM 578 C CA . LEU A 1 71 ? 17.013 -4.934 -12.815 1.00 92.75 71 LEU A CA 1
ATOM 579 C C . LEU A 1 71 ? 17.099 -5.005 -14.347 1.00 92.75 71 LEU A C 1
ATOM 581 O O . LEU A 1 71 ? 17.260 -6.097 -14.893 1.00 92.75 71 LEU A O 1
ATOM 585 N N . SER A 1 72 ? 16.892 -3.878 -15.028 1.00 90.31 72 SER A N 1
ATOM 586 C CA . SER A 1 72 ? 16.809 -3.796 -16.490 1.00 90.31 72 SER A CA 1
ATOM 587 C C . SER A 1 72 ? 18.086 -3.251 -17.144 1.00 90.31 72 SER A C 1
ATOM 589 O O . SER A 1 72 ? 18.124 -3.164 -18.373 1.00 90.31 72 SER A O 1
ATOM 591 N N . GLU A 1 73 ? 19.094 -2.880 -16.349 1.00 71.62 73 GLU A N 1
ATOM 592 C CA . GLU A 1 73 ? 20.445 -2.479 -16.781 1.00 71.62 73 GLU A CA 1
ATOM 593 C C . GLU A 1 73 ? 21.385 -3.691 -16.911 1.00 71.62 73 GLU A C 1
ATOM 595 O O . GLU A 1 73 ? 22.133 -3.739 -17.917 1.00 71.62 73 GLU A O 1
#

Radius of gyration: 13.34 Å; chains: 1; bounding box: 32×21×41 Å

Sequence (73 aa):
MSENESAVEARQKREKELLLEKLKEMPIISVACHKAGVARATFYRWKREYREFSHACDEAVREGVEFINDLSE

pLDDT: mean 94.2, std 10.73, range [42.66, 98.75]

Organism: NCBI:txid1798669

Foldseek 3Di:
DDPDQDPVNVLVVQLLVQLLVLCLQPVDNVVSCVRSVHDSVRVVVCLVVPVVSVVSNVVSNVNNVVVVVVVVD